Protein AF-A0A537SH28-F1 (afdb_monomer)

Solvent-accessible surface area (backbone atoms only — not comparable to full-atom values): 4063 Å² total; per-residue (Å²): 100,50,81,59,77,34,87,42,76,87,69,56,68,70,57,47,76,67,21,45,52,50,19,52,52,42,45,74,74,68,50,74,89,47,48,29,48,54,36,33,52,46,33,45,74,75,48,53,29,42,75,51,29,65,84,41,89,54,31,68,55,60,72,64,62,73,78,84,128

Sequence (69 aa):
PRQNRWNSLRQIPATTAESDAFSRDLKHRGFSFVGSTVIYAHMQAVGMVNDHVVDCYRYRDVRRLRTPT

Nearest PDB structures (foldseek):
  2ofk-assembly1_A  TM=9.936E-01  e=9.495E-04  Salmonella enterica subsp. enterica serovar Typhi
  4ai5-assembly3_C  TM=9.471E-01  e=6.911E-02  Staphylococcus aureus subsp. aureus MSSA476
  4aia-assembly4_D  TM=8.911E-01  e=7.368E-02  Staphylococcus aureus

pLDDT: mean 95.04, std 9.62, range [49.09, 98.81]

Mean predicted aligned error: 3.16 Å

Secondary structure (DSSP, 8-state):
-EE---SSGGGS-S--HHHHHHHHHHHHTT-SS--HHHHHHHHHHTTSEE---TTSTTHHHHHH-PPP-

Radius of gyration: 13.19 Å; Cα contacts (8 Å, |Δi|>4): 72; chains: 1; bounding box: 28×31×32 Å

Foldseek 3Di:
DAQDAAQDPVPDDLADPVLCVVLVVCVVVVDPPSPSSNSVVVCCVVVVYPPPHNPPPCSVVSVPDDDDD

Structure (mmCIF, N/CA/C/O backbone):
data_AF-A0A537SH28-F1
#
_entry.id   AF-A0A537SH28-F1
#
loop_
_atom_site.group_PDB
_atom_site.id
_atom_site.type_symbol
_atom_site.label_atom_id
_atom_site.label_alt_id
_atom_site.label_comp_id
_atom_site.label_asym_id
_atom_site.label_entity_id
_atom_site.label_seq_id
_atom_site.pdbx_PDB_ins_code
_atom_site.Cartn_x
_atom_site.Cartn_y
_atom_site.Cartn_z
_atom_site.occupancy
_atom_site.B_iso_or_equiv
_atom_site.auth_seq_id
_atom_site.auth_comp_id
_atom_site.auth_asym_id
_atom_site.auth_atom_id
_atom_site.pdbx_PDB_model_num
ATOM 1 N N . PRO A 1 1 ? -5.103 -11.334 -7.626 1.00 90.31 1 PRO A N 1
ATOM 2 C CA . PRO A 1 1 ? -4.434 -10.017 -7.495 1.00 90.31 1 PRO A CA 1
ATOM 3 C C . PRO A 1 1 ? -4.935 -9.020 -8.544 1.00 90.3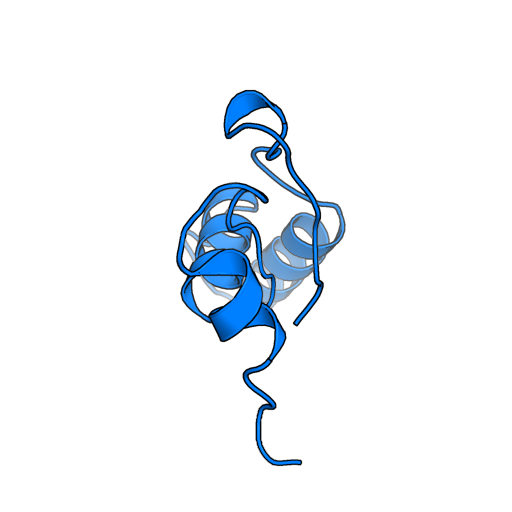1 1 PRO A C 1
ATOM 5 O O . PRO A 1 1 ? -5.054 -9.413 -9.705 1.00 90.31 1 PRO A O 1
ATOM 8 N N . ARG A 1 2 ? -5.145 -7.746 -8.186 1.00 93.81 2 ARG A N 1
ATOM 9 C CA . ARG A 1 2 ? -5.280 -6.656 -9.171 1.00 93.81 2 ARG A CA 1
ATOM 10 C C . ARG A 1 2 ? -3.923 -6.401 -9.832 1.00 93.81 2 ARG A C 1
ATOM 12 O O . ARG A 1 2 ? -2.920 -6.293 -9.138 1.00 93.81 2 ARG A O 1
ATOM 19 N N . GLN A 1 3 ? -3.876 -6.329 -11.159 1.00 96.06 3 GLN A N 1
ATOM 20 C CA . GLN A 1 3 ? -2.628 -6.169 -11.917 1.00 96.06 3 GLN A CA 1
ATOM 21 C C . GLN A 1 3 ? -2.507 -4.732 -12.432 1.00 96.06 3 GLN A C 1
ATOM 23 O O . GLN A 1 3 ? -3.134 -4.392 -13.437 1.00 96.06 3 GLN A O 1
ATOM 28 N N . ASN A 1 4 ? -1.712 -3.896 -11.761 1.00 97.06 4 ASN A N 1
ATOM 29 C CA . ASN A 1 4 ? -1.477 -2.518 -12.192 1.00 97.06 4 ASN A CA 1
ATOM 30 C C . ASN A 1 4 ? -0.300 -2.428 -13.186 1.00 97.06 4 ASN A C 1
ATOM 32 O O . ASN A 1 4 ? 0.344 -3.428 -13.524 1.00 97.06 4 ASN A O 1
ATOM 36 N N . ARG A 1 5 ? -0.090 -1.234 -13.757 1.00 97.38 5 ARG A N 1
ATOM 37 C CA . ARG A 1 5 ? 0.907 -0.962 -14.814 1.00 97.38 5 ARG A CA 1
ATOM 38 C C . ARG A 1 5 ? 1.594 0.388 -14.599 1.00 97.38 5 ARG A C 1
ATOM 40 O O . ARG A 1 5 ? 1.605 1.234 -15.488 1.00 97.38 5 ARG A O 1
ATOM 47 N N . TRP A 1 6 ? 2.108 0.608 -13.396 1.00 98.06 6 TRP A N 1
ATOM 48 C CA . T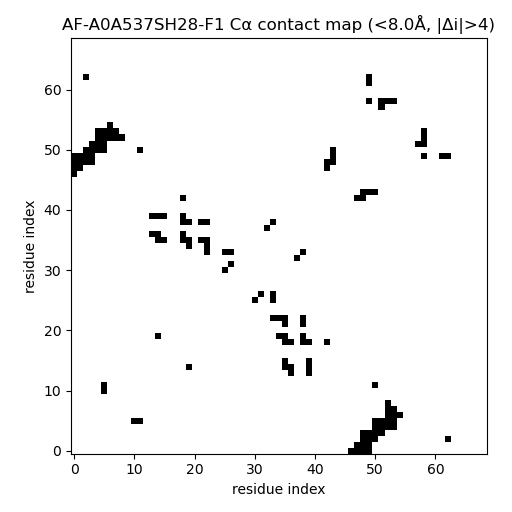RP A 1 6 ? 2.789 1.853 -13.050 1.00 98.06 6 TRP A CA 1
ATOM 49 C C . TRP A 1 6 ? 4.148 1.938 -13.741 1.00 98.06 6 TRP A C 1
ATOM 51 O O . TRP A 1 6 ? 4.939 1.003 -13.672 1.00 98.06 6 TRP A O 1
ATOM 61 N N . ASN A 1 7 ? 4.434 3.066 -14.386 1.00 98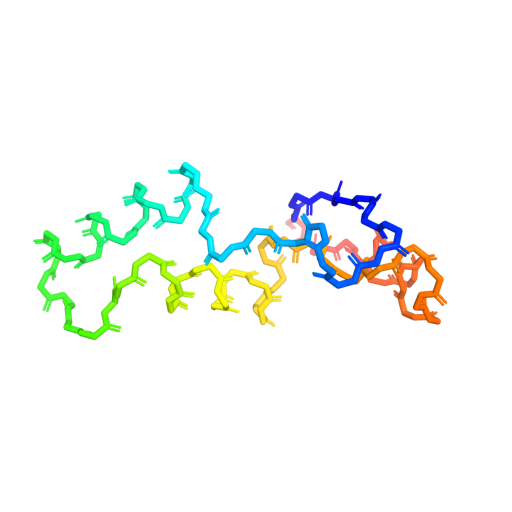.12 7 ASN A N 1
ATOM 62 C CA . ASN A 1 7 ? 5.731 3.312 -15.023 1.00 98.12 7 ASN A CA 1
ATOM 63 C C . ASN A 1 7 ? 6.763 3.885 -14.044 1.00 98.12 7 ASN A C 1
ATOM 65 O O . ASN A 1 7 ? 7.943 3.943 -14.357 1.00 98.12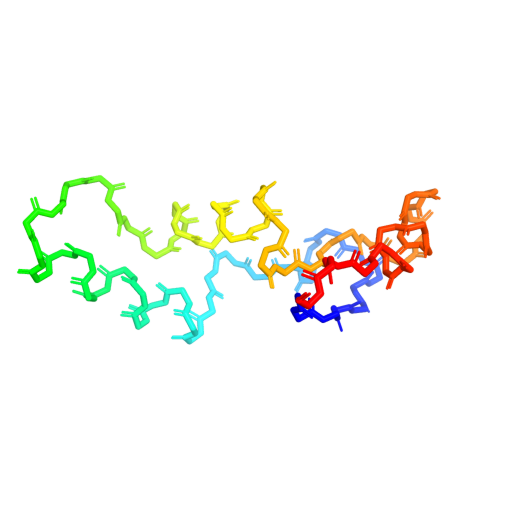 7 ASN A O 1
ATOM 69 N N . SER A 1 8 ? 6.327 4.348 -12.869 1.00 97.88 8 SER A N 1
ATOM 70 C CA . SER A 1 8 ? 7.216 4.819 -11.807 1.00 97.88 8 SER A CA 1
ATOM 71 C C . SER A 1 8 ? 6.528 4.756 -10.446 1.00 97.88 8 SER A C 1
ATOM 73 O O . SER A 1 8 ? 5.299 4.783 -10.361 1.00 97.88 8 SER A O 1
ATOM 75 N N . LEU A 1 9 ? 7.323 4.752 -9.373 1.00 96.94 9 LEU A N 1
ATOM 76 C CA . LEU A 1 9 ? 6.817 4.735 -7.995 1.00 96.94 9 LEU A CA 1
ATOM 77 C C . LEU A 1 9 ? 5.921 5.938 -7.668 1.00 96.94 9 LEU A C 1
ATOM 79 O O . LEU A 1 9 ? 4.999 5.815 -6.874 1.00 96.94 9 LEU A O 1
ATOM 83 N N . ARG A 1 10 ? 6.146 7.092 -8.311 1.00 97.56 10 ARG A N 1
ATOM 84 C CA . ARG A 1 10 ? 5.358 8.319 -8.084 1.00 97.56 10 ARG A CA 1
ATOM 85 C C . ARG A 1 10 ? 3.901 8.199 -8.533 1.00 97.56 10 ARG A C 1
ATOM 87 O O . ARG A 1 10 ? 3.082 9.009 -8.122 1.00 97.56 10 ARG A O 1
ATOM 94 N N . GLN A 1 11 ? 3.594 7.239 -9.405 1.00 98.06 11 GLN A N 1
ATOM 95 C CA . GLN A 1 11 ? 2.230 6.998 -9.878 1.00 98.06 11 GLN A CA 1
ATOM 96 C C . GLN A 1 11 ? 1.436 6.091 -8.934 1.00 98.06 11 GLN A C 1
ATOM 98 O O . GLN A 1 11 ? 0.214 6.041 -9.035 1.00 98.06 11 GLN A O 1
ATOM 103 N N . ILE A 1 12 ? 2.117 5.382 -8.030 1.00 97.94 12 ILE A N 1
ATOM 104 C CA . ILE A 1 12 ? 1.475 4.513 -7.050 1.00 97.94 12 ILE A CA 1
ATOM 105 C C . ILE A 1 12 ? 0.829 5.418 -5.992 1.00 97.94 12 ILE A C 1
ATOM 107 O O . ILE A 1 12 ? 1.539 6.204 -5.358 1.00 97.94 12 ILE A O 1
ATOM 111 N N . PRO A 1 13 ? -0.498 5.362 -5.801 1.00 98.06 13 PRO A N 1
ATOM 112 C CA . PRO A 1 13 ? -1.159 6.211 -4.821 1.00 98.06 13 PRO A CA 1
ATOM 113 C C . PRO A 1 13 ? -0.824 5.759 -3.391 1.00 98.06 13 PRO A C 1
ATOM 115 O O . PRO A 1 13 ? -0.380 4.640 -3.163 1.00 98.06 13 PRO A O 1
ATOM 118 N N . ALA A 1 14 ? -1.062 6.611 -2.394 1.00 98.12 14 ALA A N 1
ATOM 119 C CA . ALA A 1 14 ? -0.898 6.214 -0.990 1.00 98.12 14 ALA A CA 1
ATOM 120 C C . ALA A 1 14 ? -2.064 5.346 -0.476 1.00 98.12 14 ALA A C 1
ATOM 122 O O . ALA A 1 14 ? -1.908 4.614 0.502 1.00 98.12 14 ALA A O 1
ATOM 123 N N . THR A 1 15 ? -3.234 5.453 -1.109 1.00 98.75 15 THR A N 1
ATOM 124 C CA . THR A 1 15 ? -4.465 4.721 -0.786 1.00 98.75 15 THR A CA 1
ATOM 125 C C . THR A 1 15 ? -5.271 4.445 -2.057 1.00 98.75 15 THR A C 1
ATOM 127 O O . THR A 1 15 ? -5.027 5.029 -3.113 1.00 98.75 15 THR A O 1
ATOM 130 N N . THR A 1 16 ? -6.254 3.555 -1.961 1.00 98.56 16 THR A N 1
ATOM 131 C CA . THR A 1 16 ? -7.221 3.236 -3.019 1.00 98.56 16 THR A CA 1
ATOM 132 C C . THR A 1 16 ? -8.627 3.159 -2.429 1.00 98.56 16 THR A C 1
ATOM 134 O O . THR A 1 16 ? -8.787 2.989 -1.220 1.00 98.56 16 THR A O 1
ATOM 137 N N . ALA A 1 17 ? -9.659 3.225 -3.272 1.00 98.38 17 ALA A N 1
ATOM 138 C CA . ALA A 1 17 ? -11.037 3.045 -2.813 1.00 98.38 17 ALA A CA 1
ATOM 139 C C . ALA A 1 17 ? -11.234 1.673 -2.135 1.00 98.38 17 ALA A C 1
ATOM 141 O O . ALA A 1 17 ? -11.959 1.553 -1.145 1.00 98.38 17 ALA A O 1
ATOM 142 N N . GLU A 1 18 ? -10.543 0.647 -2.635 1.00 98.25 18 GLU A N 1
ATOM 143 C CA . GLU A 1 18 ? -10.533 -0.696 -2.067 1.00 98.25 18 GLU A CA 1
ATOM 144 C C . GLU A 1 18 ? -9.848 -0.734 -0.692 1.00 98.25 18 GLU A C 1
ATOM 146 O O . GLU A 1 18 ? -10.408 -1.308 0.244 1.00 98.25 18 GLU A O 1
ATOM 151 N N . SER A 1 19 ? -8.687 -0.085 -0.524 1.00 98.75 19 SER A N 1
ATOM 152 C CA . SER A 1 19 ? -8.020 -0.017 0.786 1.00 98.75 19 SER A CA 1
ATOM 153 C C . SER A 1 19 ? -8.808 0.818 1.795 1.00 98.75 19 SER A C 1
ATOM 155 O O . SER A 1 19 ? -8.811 0.490 2.980 1.00 98.75 19 SER A O 1
ATOM 157 N N . ASP A 1 20 ? -9.531 1.848 1.344 1.00 98.81 20 ASP A N 1
ATOM 158 C CA . ASP A 1 20 ? -10.414 2.648 2.193 1.00 98.81 20 ASP A CA 1
ATOM 159 C C . ASP A 1 20 ? -11.583 1.810 2.721 1.00 98.81 20 ASP A C 1
ATOM 161 O O . ASP A 1 20 ? -11.889 1.845 3.917 1.00 98.81 20 ASP A O 1
ATOM 165 N N . ALA A 1 21 ? -12.229 1.040 1.840 1.00 98.69 21 ALA A N 1
ATOM 166 C CA . ALA A 1 21 ? -13.308 0.133 2.214 1.00 98.69 21 ALA A CA 1
ATOM 167 C C . ALA A 1 21 ? -12.816 -0.958 3.171 1.00 98.69 21 ALA A C 1
ATOM 169 O O . ALA A 1 21 ? -13.446 -1.200 4.201 1.00 98.69 21 ALA A O 1
ATOM 170 N N . PHE A 1 22 ? -11.658 -1.549 2.882 1.00 98.56 22 PHE A N 1
ATOM 171 C CA . PHE A 1 22 ? -11.085 -2.602 3.709 1.00 98.56 22 PHE A CA 1
ATOM 172 C C . PHE A 1 22 ? -10.642 -2.078 5.088 1.00 98.56 22 PHE A C 1
ATOM 174 O O . PHE A 1 22 ? -10.981 -2.666 6.112 1.00 98.56 22 PHE A O 1
ATOM 181 N N . SER A 1 23 ? -9.997 -0.908 5.150 1.00 98.81 23 SER A N 1
ATOM 182 C CA . SER A 1 23 ? -9.692 -0.218 6.414 1.00 98.81 23 SER A CA 1
ATOM 183 C C . SER A 1 23 ? -10.956 0.023 7.247 1.00 98.81 23 SER A C 1
ATOM 185 O O . SER A 1 23 ? -10.943 -0.198 8.456 1.00 98.81 23 SER A O 1
ATOM 187 N N . ARG A 1 24 ? -12.059 0.482 6.634 1.00 98.81 24 ARG A N 1
ATOM 188 C CA . ARG A 1 24 ? -13.327 0.699 7.356 1.00 98.81 24 ARG A CA 1
ATOM 189 C C . ARG A 1 24 ? -13.896 -0.598 7.932 1.00 98.81 24 ARG A C 1
ATOM 191 O O . ARG A 1 24 ? -14.286 -0.601 9.096 1.00 98.81 24 ARG A O 1
ATOM 198 N N . ASP A 1 25 ? -13.908 -1.676 7.152 1.00 98.75 25 ASP A N 1
ATOM 199 C CA . ASP A 1 25 ? -14.406 -2.981 7.604 1.00 98.75 25 ASP A CA 1
ATOM 200 C C . ASP A 1 25 ? -13.564 -3.540 8.764 1.00 98.75 25 ASP A C 1
ATOM 202 O O . ASP A 1 25 ? -14.109 -3.953 9.786 1.00 98.75 25 ASP A O 1
ATOM 206 N N . LEU A 1 26 ? -12.233 -3.457 8.679 1.00 98.75 26 LEU A N 1
ATOM 207 C CA . LEU A 1 26 ? -11.350 -3.900 9.763 1.00 98.75 26 LEU A CA 1
ATOM 208 C C . LEU A 1 26 ? -11.539 -3.079 11.043 1.00 98.75 26 LEU A C 1
ATOM 210 O O . LEU A 1 26 ? -11.622 -3.653 12.128 1.00 98.75 26 LEU A O 1
ATOM 214 N N . LYS A 1 27 ? -11.673 -1.752 10.933 1.00 98.62 27 LYS A N 1
ATOM 215 C CA . LYS A 1 27 ? -11.983 -0.898 12.093 1.00 98.62 27 LYS A CA 1
ATOM 216 C C . LYS A 1 27 ? -13.313 -1.286 12.734 1.00 98.62 27 LYS A C 1
ATOM 218 O O . LYS A 1 27 ? -13.388 -1.385 13.953 1.00 98.62 27 LYS A O 1
ATOM 223 N N . HIS A 1 28 ? -14.341 -1.551 11.926 1.00 98.56 28 HIS A N 1
ATOM 224 C CA . HIS A 1 28 ? -15.642 -2.005 12.421 1.00 98.56 28 HIS A CA 1
ATOM 225 C C . HIS A 1 28 ? -15.548 -3.356 13.152 1.00 98.56 28 HIS A C 1
ATOM 227 O O . HIS A 1 28 ? -16.228 -3.574 14.149 1.00 98.56 28 HIS A O 1
ATOM 233 N N . ARG A 1 29 ? -14.653 -4.245 12.709 1.00 98.62 29 ARG A N 1
ATOM 234 C CA . ARG A 1 29 ? -14.364 -5.533 13.363 1.00 98.62 29 ARG A CA 1
ATOM 235 C C . ARG A 1 29 ? -13.447 -5.425 14.589 1.00 98.62 29 ARG A C 1
ATOM 237 O O . ARG A 1 29 ? -13.066 -6.452 15.140 1.00 98.62 29 ARG A O 1
ATOM 244 N N . GLY A 1 30 ? -13.083 -4.216 15.016 1.00 98.62 30 GLY A N 1
ATOM 245 C CA . GLY A 1 30 ? -12.295 -3.980 16.228 1.00 98.62 30 GLY A CA 1
ATOM 246 C C . GLY A 1 30 ? -10.776 -4.002 16.037 1.00 98.62 30 GLY A C 1
ATOM 247 O O . GLY A 1 30 ? -10.043 -3.963 17.023 1.00 98.62 30 GLY A O 1
ATOM 248 N N . PHE A 1 31 ? -10.275 -4.035 14.799 1.00 98.69 31 PHE A N 1
ATOM 249 C CA . PHE A 1 31 ? -8.838 -3.917 14.552 1.00 98.69 31 PHE A CA 1
ATOM 250 C C . PHE A 1 31 ? -8.362 -2.472 14.770 1.00 98.69 31 PHE A C 1
ATOM 252 O O . PHE A 1 31 ? -9.029 -1.508 14.387 1.00 98.69 31 PHE A O 1
ATOM 259 N N . SER A 1 32 ? -7.164 -2.320 15.334 1.00 98.25 32 SER A N 1
ATOM 260 C CA . SER A 1 32 ? -6.471 -1.039 15.517 1.00 98.25 32 SER A CA 1
ATOM 261 C C . SER A 1 32 ? -5.271 -0.920 14.568 1.00 98.25 32 SER A C 1
ATOM 263 O O . SER A 1 32 ? -4.826 -1.905 13.988 1.00 98.25 32 SER A O 1
ATOM 265 N N . PHE A 1 33 ? -4.772 0.305 14.347 1.00 98.25 33 PHE A N 1
ATOM 266 C CA . PHE A 1 33 ? -3.649 0.604 13.431 1.00 98.25 33 PHE A CA 1
ATOM 267 C C . PHE A 1 33 ? -3.857 0.200 11.957 1.00 98.25 33 PHE A C 1
ATOM 269 O O . PHE A 1 33 ? -2.924 0.182 11.161 1.00 98.25 33 PHE A O 1
ATOM 276 N N . VAL A 1 34 ? -5.106 -0.021 11.554 1.00 98.69 34 VAL A N 1
ATOM 277 C CA . VAL A 1 34 ? -5.510 -0.412 10.194 1.00 98.69 34 VAL A CA 1
ATOM 278 C C . VAL A 1 34 ? -5.970 0.792 9.361 1.00 98.69 34 VAL A C 1
ATOM 280 O O . VAL A 1 34 ? -7.062 0.808 8.801 1.00 98.69 34 VAL A O 1
ATOM 283 N N . GLY A 1 35 ? -5.170 1.863 9.320 1.00 98.69 35 GLY A N 1
ATOM 284 C CA . GLY A 1 35 ? -5.436 3.002 8.428 1.00 98.69 35 GLY A CA 1
ATOM 285 C C . GLY A 1 35 ? -5.342 2.604 6.949 1.00 98.69 35 GLY A C 1
ATOM 286 O O . GLY A 1 35 ? -4.615 1.676 6.611 1.00 98.69 35 GLY A O 1
ATOM 287 N N . SER A 1 36 ? -6.030 3.315 6.048 1.00 98.75 36 SER A N 1
ATOM 288 C CA . SER A 1 36 ? -6.087 2.941 4.621 1.00 98.75 36 SER A CA 1
ATOM 289 C C . SER A 1 36 ? -4.711 2.807 3.960 1.00 98.75 36 SER A C 1
ATOM 291 O O . SER A 1 36 ? -4.490 1.860 3.216 1.00 98.75 36 SER A O 1
ATOM 293 N N . THR A 1 37 ? -3.746 3.670 4.293 1.00 98.75 37 THR A N 1
ATOM 294 C CA . THR A 1 37 ? -2.363 3.548 3.795 1.00 98.75 37 THR A CA 1
ATOM 295 C C . THR A 1 37 ? -1.687 2.262 4.268 1.00 98.75 37 THR A C 1
ATOM 297 O O . THR A 1 37 ? -1.039 1.582 3.479 1.00 98.75 37 THR A O 1
ATOM 300 N N . VAL A 1 38 ? -1.884 1.884 5.536 1.00 98.69 38 VAL A N 1
ATOM 301 C CA . VAL A 1 38 ? -1.370 0.619 6.089 1.00 98.69 38 VAL A CA 1
ATOM 302 C C . VAL A 1 38 ? -2.013 -0.566 5.374 1.00 98.69 38 VAL A C 1
ATOM 304 O O . VAL A 1 38 ? -1.328 -1.516 5.008 1.00 98.69 38 VAL A O 1
ATOM 307 N N . ILE A 1 39 ? -3.320 -0.495 5.122 1.00 98.75 39 ILE A N 1
ATOM 308 C CA . ILE A 1 39 ? -4.049 -1.552 4.423 1.00 98.75 39 ILE A CA 1
ATOM 309 C C . ILE A 1 39 ? -3.653 -1.642 2.954 1.00 98.75 39 ILE A C 1
ATOM 311 O O . ILE A 1 39 ? -3.494 -2.749 2.450 1.00 98.75 39 ILE A O 1
ATOM 315 N N . TYR A 1 40 ? -3.412 -0.525 2.272 1.00 98.81 40 TYR A N 1
ATOM 316 C CA . TYR A 1 40 ? -2.923 -0.571 0.900 1.00 98.81 40 TYR A CA 1
ATOM 317 C C . TYR A 1 40 ? -1.516 -1.176 0.825 1.00 98.81 40 TYR A C 1
ATOM 319 O O . TYR A 1 40 ? -1.280 -2.071 0.015 1.00 98.81 40 TYR A O 1
ATOM 327 N N . ALA A 1 41 ? -0.619 -0.794 1.740 1.00 98.69 41 ALA A N 1
ATOM 328 C CA . ALA A 1 41 ? 0.698 -1.417 1.864 1.00 98.69 41 ALA A CA 1
ATOM 329 C C . ALA A 1 41 ? 0.598 -2.925 2.165 1.00 98.69 41 ALA A C 1
ATOM 331 O O . ALA A 1 41 ? 1.320 -3.731 1.580 1.00 98.69 41 ALA A O 1
ATOM 332 N N . HIS A 1 42 ? -0.339 -3.335 3.026 1.00 98.50 42 HIS A N 1
ATOM 333 C CA . HIS A 1 42 ? -0.608 -4.747 3.290 1.00 98.50 42 HIS A CA 1
ATOM 334 C C . HIS A 1 42 ? -1.092 -5.479 2.031 1.00 98.50 42 HIS A C 1
ATOM 336 O O . HIS A 1 42 ? -0.551 -6.528 1.691 1.00 98.50 42 HIS A O 1
ATOM 342 N N . MET A 1 43 ? -2.054 -4.907 1.299 1.00 98.25 43 MET A N 1
ATOM 343 C CA . MET A 1 43 ? -2.562 -5.458 0.037 1.00 98.25 43 MET A CA 1
ATOM 344 C C . MET A 1 43 ? -1.444 -5.654 -0.996 1.00 98.25 43 MET A C 1
ATOM 346 O O . MET A 1 43 ? -1.459 -6.647 -1.728 1.00 98.25 43 MET A O 1
ATOM 350 N N . GLN A 1 44 ? -0.478 -4.733 -1.052 1.00 98.06 44 GLN A N 1
ATOM 351 C CA . GLN A 1 44 ? 0.718 -4.853 -1.890 1.00 98.06 44 GLN A CA 1
ATOM 352 C C . GLN A 1 44 ? 1.616 -6.002 -1.417 1.00 98.06 44 GLN A C 1
ATOM 354 O O . GLN A 1 44 ? 1.995 -6.855 -2.217 1.00 98.06 44 GLN A O 1
ATOM 359 N N . ALA A 1 45 ? 1.912 -6.064 -0.118 1.00 97.81 45 ALA A N 1
ATOM 360 C CA . ALA A 1 45 ? 2.826 -7.046 0.459 1.00 97.81 45 ALA A CA 1
ATOM 361 C C . ALA A 1 45 ? 2.325 -8.494 0.332 1.00 97.81 45 ALA A C 1
ATOM 363 O O . ALA A 1 45 ? 3.107 -9.392 0.023 1.00 97.81 45 ALA A O 1
ATOM 364 N N . VAL A 1 46 ? 1.026 -8.729 0.541 1.00 96.19 46 VAL A N 1
ATOM 365 C CA . VAL A 1 46 ? 0.438 -10.082 0.504 1.00 96.19 46 VAL A CA 1
ATOM 366 C C . VAL A 1 46 ? -0.052 -10.494 -0.888 1.00 96.19 46 VAL A C 1
ATOM 368 O O . VAL A 1 46 ? -0.648 -11.556 -1.053 1.00 96.19 46 VAL A O 1
ATOM 371 N N . GLY A 1 47 ? 0.183 -9.663 -1.907 1.00 94.94 47 GLY A N 1
ATOM 372 C CA . GLY A 1 47 ? -0.161 -9.986 -3.290 1.00 94.94 47 GLY A CA 1
ATOM 373 C C . GLY A 1 47 ? -1.657 -9.903 -3.602 1.00 94.94 47 GLY A C 1
ATOM 374 O O . GLY A 1 47 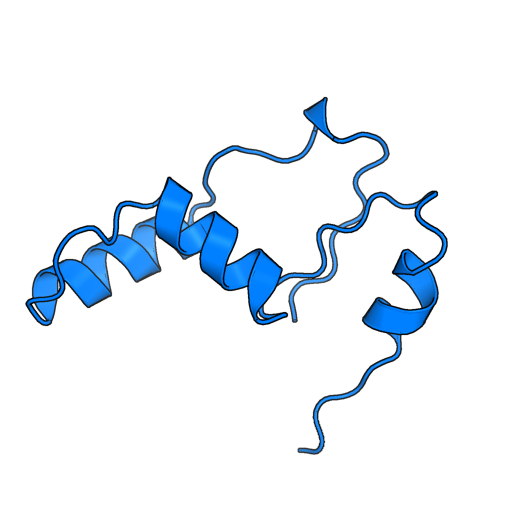? -2.126 -10.555 -4.536 1.00 94.94 47 GLY A O 1
ATOM 375 N N . MET A 1 48 ? -2.428 -9.086 -2.875 1.00 95.88 48 MET A N 1
ATOM 376 C CA . MET A 1 48 ? -3.781 -8.699 -3.311 1.00 95.88 48 MET A CA 1
ATOM 377 C C . MET A 1 48 ? -3.720 -7.745 -4.507 1.00 95.88 48 MET A C 1
ATOM 379 O O . MET A 1 48 ? -4.597 -7.783 -5.375 1.00 95.88 48 MET A O 1
ATOM 383 N N . VAL A 1 49 ? -2.657 -6.944 -4.605 1.00 96.62 49 VAL A N 1
ATOM 384 C CA . VAL A 1 49 ? -2.338 -6.114 -5.772 1.00 96.62 49 VAL A CA 1
ATOM 385 C C . VAL A 1 49 ? -0.895 -6.359 -6.214 1.00 96.62 49 VAL A C 1
ATOM 387 O O . VAL A 1 49 ? -0.015 -6.602 -5.396 1.00 96.62 49 VAL A O 1
ATOM 390 N N . ASN A 1 50 ? -0.651 -6.309 -7.520 1.00 97.25 50 ASN A N 1
ATOM 391 C CA . ASN A 1 50 ? 0.687 -6.288 -8.095 1.00 97.25 50 ASN A CA 1
ATOM 392 C C . ASN A 1 50 ? 1.006 -4.852 -8.520 1.00 97.25 50 ASN A C 1
ATOM 394 O O . ASN A 1 50 ? 0.594 -4.419 -9.600 1.00 97.25 50 ASN A O 1
ATOM 398 N N . ASP A 1 51 ? 1.718 -4.144 -7.646 1.00 97.88 51 ASP A N 1
ATOM 399 C CA . ASP A 1 51 ? 2.174 -2.764 -7.850 1.00 97.88 51 ASP A CA 1
ATOM 400 C C . ASP A 1 51 ? 3.667 -2.662 -8.170 1.00 97.88 51 ASP A C 1
ATOM 402 O O . ASP A 1 51 ? 4.226 -1.565 -8.166 1.00 97.88 51 ASP A O 1
ATOM 406 N N . HIS A 1 52 ? 4.322 -3.780 -8.505 1.00 97.81 52 HIS A N 1
ATOM 407 C CA . HIS 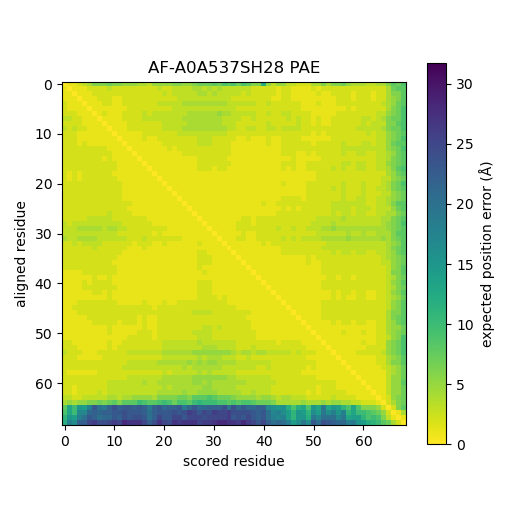A 1 52 ? 5.624 -3.688 -9.153 1.00 97.81 52 H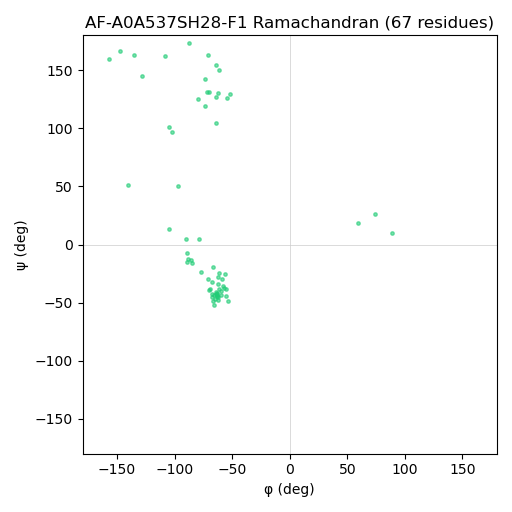IS A CA 1
ATOM 408 C C . HIS A 1 52 ? 5.505 -2.760 -10.371 1.00 97.81 52 HIS A C 1
ATOM 410 O O . HIS A 1 52 ? 4.608 -2.917 -11.204 1.00 97.81 52 HIS A O 1
ATOM 416 N N . VAL A 1 53 ? 6.409 -1.785 -10.469 1.00 98.19 53 VAL A N 1
ATOM 417 C CA . VAL A 1 53 ? 6.530 -0.942 -11.662 1.00 98.19 53 VAL A CA 1
ATOM 418 C C . VAL A 1 53 ? 6.880 -1.806 -12.874 1.00 98.19 53 VAL A C 1
ATOM 420 O O . VAL A 1 53 ? 7.491 -2.866 -12.729 1.00 98.19 53 VAL A O 1
ATOM 423 N N . VAL A 1 54 ? 6.454 -1.397 -14.069 1.00 97.81 54 VAL A N 1
ATOM 424 C CA . VAL A 1 54 ? 6.507 -2.245 -15.278 1.00 97.81 54 VAL A CA 1
ATOM 425 C C . VAL A 1 54 ? 7.923 -2.671 -15.680 1.00 97.81 54 VAL A C 1
ATOM 427 O O . VAL A 1 54 ? 8.080 -3.702 -16.336 1.00 97.81 54 VAL A O 1
ATOM 430 N N . ASP A 1 55 ? 8.932 -1.895 -15.290 1.00 97.38 55 ASP A N 1
ATOM 431 C CA . ASP A 1 55 ? 10.360 -2.133 -15.513 1.00 97.38 55 ASP A CA 1
ATOM 432 C C . ASP A 1 55 ? 11.020 -2.964 -14.398 1.00 97.38 55 ASP A C 1
ATOM 434 O O . ASP A 1 55 ? 12.157 -3.413 -14.546 1.00 97.38 55 ASP A O 1
ATOM 438 N N . CYS A 1 56 ? 10.310 -3.250 -13.301 1.00 97.94 56 CYS A N 1
ATOM 439 C CA . CYS A 1 56 ? 10.792 -4.157 -12.269 1.00 97.94 56 CYS A CA 1
ATOM 440 C C . CYS A 1 56 ? 10.987 -5.562 -12.853 1.00 97.94 56 CYS A C 1
ATOM 442 O O . CYS A 1 56 ? 1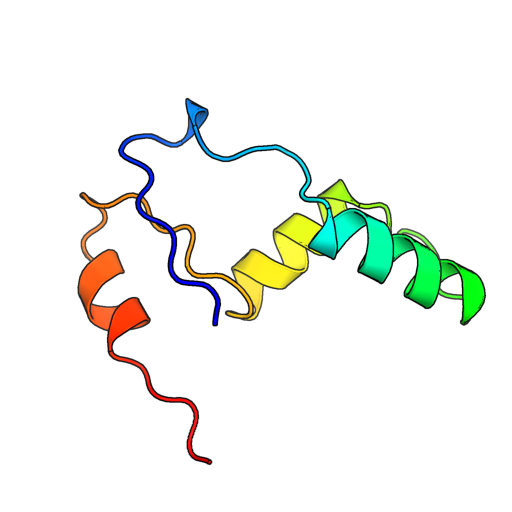0.064 -6.146 -13.426 1.00 97.94 56 CYS A O 1
ATOM 444 N N . TYR A 1 57 ? 12.154 -6.165 -12.612 1.00 97.62 57 TYR A N 1
ATOM 445 C CA . TYR A 1 57 ? 12.479 -7.515 -13.090 1.00 97.62 57 TYR A CA 1
ATOM 446 C C . TYR A 1 57 ? 11.463 -8.587 -12.647 1.00 97.62 57 TYR A C 1
ATOM 448 O O . TYR A 1 57 ? 11.275 -9.587 -13.333 1.00 97.62 57 TYR A O 1
ATOM 456 N N . ARG A 1 58 ? 10.752 -8.355 -11.533 1.00 96.19 58 ARG A N 1
ATOM 457 C CA . ARG A 1 58 ? 9.714 -9.248 -10.992 1.00 96.19 58 ARG A CA 1
ATOM 458 C C . ARG A 1 58 ? 8.318 -8.996 -11.547 1.00 96.19 58 ARG A C 1
ATOM 460 O O . ARG A 1 58 ? 7.450 -9.839 -11.344 1.00 96.19 58 ARG A O 1
ATOM 467 N N . TYR A 1 59 ? 8.075 -7.885 -12.246 1.00 96.38 59 TYR A N 1
ATOM 468 C CA . TYR A 1 59 ? 6.732 -7.491 -12.687 1.00 96.38 59 TYR A CA 1
ATOM 469 C C . TYR A 1 59 ? 6.030 -8.603 -13.478 1.00 96.38 59 TYR A C 1
ATOM 471 O O . TYR A 1 59 ? 4.888 -8.973 -13.192 1.00 96.38 59 TYR A O 1
ATOM 479 N N . ARG A 1 60 ? 6.740 -9.172 -14.461 1.00 95.38 60 ARG A N 1
ATOM 480 C CA . ARG A 1 60 ? 6.225 -10.251 -15.314 1.00 95.38 60 ARG A CA 1
ATOM 481 C C . ARG A 1 60 ? 6.067 -11.563 -14.554 1.00 95.38 60 ARG A C 1
ATOM 483 O O . ARG A 1 60 ? 5.073 -12.250 -14.778 1.00 95.38 60 ARG A O 1
ATOM 490 N N . ASP A 1 61 ? 7.006 -11.883 -13.672 1.00 95.12 61 ASP A N 1
ATOM 491 C CA . ASP A 1 61 ? 6.984 -13.118 -12.889 1.00 95.12 61 ASP A CA 1
ATOM 492 C C . ASP A 1 61 ? 5.807 -13.121 -11.918 1.00 95.12 61 ASP A C 1
ATOM 494 O O . ASP A 1 61 ? 4.980 -14.028 -11.957 1.00 95.12 61 ASP A O 1
ATOM 498 N N . VAL A 1 62 ? 5.671 -12.063 -11.111 1.00 93.44 62 VAL A N 1
ATOM 499 C CA . VAL A 1 62 ? 4.590 -11.911 -10.126 1.00 93.44 62 VAL A CA 1
ATOM 500 C C . VAL A 1 62 ? 3.228 -11.887 -10.810 1.00 93.44 62 VAL A C 1
ATOM 502 O O . VAL A 1 62 ? 2.285 -12.515 -10.335 1.00 93.44 62 VAL A O 1
ATOM 505 N N . ARG A 1 63 ? 3.118 -11.248 -11.980 1.00 93.56 63 ARG A N 1
ATOM 506 C CA . ARG A 1 63 ? 1.887 -11.267 -12.781 1.00 93.56 63 ARG A CA 1
ATOM 507 C C . ARG A 1 63 ? 1.490 -12.675 -13.250 1.00 93.56 63 ARG A C 1
ATOM 509 O O . ARG A 1 63 ? 0.307 -12.912 -13.487 1.00 93.56 63 ARG A O 1
ATOM 516 N N . ARG A 1 64 ? 2.451 -13.587 -13.425 1.00 92.62 64 ARG A N 1
ATOM 517 C CA . ARG A 1 64 ? 2.220 -14.977 -13.862 1.00 92.62 64 ARG A CA 1
ATOM 518 C C . ARG A 1 64 ? 1.969 -15.942 -12.706 1.00 92.62 64 ARG A C 1
ATOM 520 O O . ARG A 1 64 ? 1.484 -17.041 -12.968 1.00 92.62 64 ARG A O 1
ATOM 527 N N . LEU A 1 65 ? 2.264 -15.554 -11.464 1.00 88.06 65 LEU A N 1
ATOM 528 C CA . LEU A 1 65 ? 1.943 -16.359 -10.289 1.00 88.06 65 LEU A CA 1
ATOM 529 C C . LEU A 1 65 ? 0.417 -16.484 -10.179 1.00 88.06 65 LEU A C 1
ATOM 531 O O . LEU A 1 65 ? -0.285 -15.538 -9.822 1.00 88.06 65 LEU A O 1
ATOM 535 N N . ARG A 1 66 ? -0.109 -17.658 -10.534 1.00 66.00 66 ARG A N 1
ATOM 536 C CA . ARG A 1 66 ? -1.483 -18.043 -10.216 1.00 66.00 66 ARG A CA 1
ATOM 537 C C . ARG A 1 66 ? -1.500 -18.508 -8.767 1.00 66.00 66 ARG A C 1
ATOM 539 O O . ARG A 1 66 ? -0.751 -19.415 -8.417 1.00 66.00 66 ARG A O 1
ATOM 546 N N . THR A 1 67 ? -2.358 -17.925 -7.938 1.00 59.53 67 THR A N 1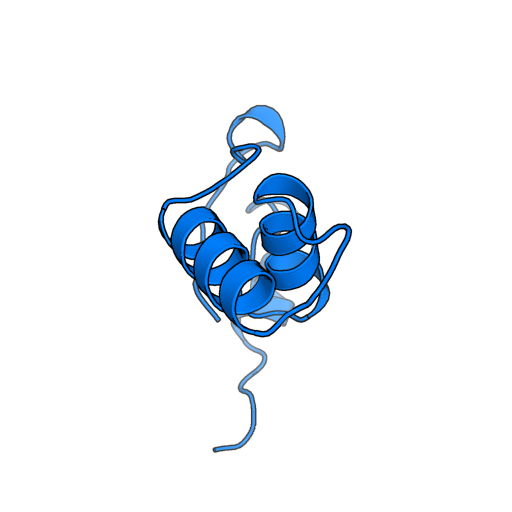
ATOM 547 C CA . THR A 1 67 ? -2.784 -18.610 -6.715 1.00 59.53 67 THR A CA 1
ATOM 548 C C . THR A 1 67 ? -3.540 -19.866 -7.167 1.00 59.53 67 THR A C 1
ATOM 550 O O . THR A 1 67 ? -4.414 -19.722 -8.029 1.00 59.53 67 THR A O 1
ATOM 553 N N . PRO A 1 68 ? -3.192 -21.078 -6.698 1.00 55.66 68 PRO A N 1
ATOM 554 C CA . PRO A 1 68 ? -3.999 -22.261 -6.974 1.00 55.66 68 PRO A CA 1
ATOM 555 C C . PRO A 1 68 ? -5.436 -21.980 -6.520 1.00 55.66 68 PRO A C 1
ATOM 557 O O . PRO A 1 68 ? -5.633 -21.515 -5.398 1.00 55.66 68 PRO A O 1
ATOM 560 N N . THR A 1 69 ? -6.389 -22.161 -7.435 1.00 49.09 69 THR A N 1
ATOM 561 C CA . THR A 1 69 ? -7.834 -22.152 -7.152 1.00 49.09 69 THR A CA 1
ATOM 562 C C . THR A 1 69 ? -8.205 -23.231 -6.156 1.00 49.09 69 THR A C 1
ATOM 564 O O . THR A 1 69 ? -7.636 -24.338 -6.289 1.00 49.09 69 THR A O 1
#